Protein AF-A0A428U350-F1 (afdb_monomer_lite)

Radius of gyration: 26.91 Å; chains: 1; bounding box: 70×56×62 Å

Sequence (159 aa):
MTATLAPSSTQGLIRVVIYGLFEDRDLIGKHLSKANLYLQHPTLEEYEQSVKYFNPHLLLRPGAMMPRIEDLSLQDDEPISPGPTVLDEVRQGKIWRIFDSASGGEVVPKVTASPRLKTTLEAHQLAALEMMIERECGVIKGAKFPTLWELPASAMNPR

Foldseek 3Di:
DDDDDDPPPPPDDDDDDDDDDPVCQVVVQVVCVVVVHADDQDDPVVDDPVDFDDGSRDDDDVPDDDDGSVVVCPDPPPPPDPDPPPDDPVNVVVVVVVVVVPQPPPDLDPQDDDPPDPDDDDPVSSVVSSVVSCVVNVPQPPDPDHDPDDDPPVVVDDD

Organism: NCBI:txid2604345

pLDDT: mean 72.78, std 16.38, range [34.41, 96.25]

Structure (mmCIF, N/CA/C/O backbone):
data_AF-A0A428U350-F1
#
_entry.id   AF-A0A428U350-F1
#
loop_
_atom_site.group_PDB
_atom_site.id
_atom_site.type_symbol
_atom_site.label_atom_id
_atom_site.label_alt_id
_atom_site.label_comp_id
_atom_site.label_asym_id
_atom_site.label_entity_id
_atom_site.label_seq_id
_atom_site.pdbx_PDB_ins_code
_atom_site.Cartn_x
_atom_site.Cartn_y
_atom_site.Cartn_z
_atom_site.occupancy
_atom_site.B_iso_or_equiv
_atom_site.auth_seq_id
_atom_site.auth_comp_id
_atom_site.auth_asym_id
_atom_site.auth_atom_id
_atom_site.pdbx_PDB_model_num
ATOM 1 N N . MET A 1 1 ? -46.650 35.542 9.511 1.00 39.28 1 MET A N 1
ATOM 2 C CA . MET A 1 1 ? -45.265 35.218 9.112 1.00 39.28 1 MET A CA 1
ATOM 3 C C . MET A 1 1 ? -45.090 33.725 9.299 1.00 39.28 1 MET A C 1
ATOM 5 O O . MET A 1 1 ? -45.095 33.265 10.430 1.00 39.28 1 MET A O 1
ATOM 9 N N . THR A 1 2 ? -45.081 32.971 8.207 1.00 34.41 2 THR A N 1
ATOM 10 C CA . THR A 1 2 ? -45.062 31.503 8.218 1.00 34.41 2 THR A CA 1
ATOM 11 C C . THR A 1 2 ? -43.661 31.065 7.816 1.00 34.41 2 THR A C 1
ATOM 13 O O . THR A 1 2 ? -43.243 31.328 6.692 1.00 34.41 2 THR A O 1
ATOM 16 N N . ALA A 1 3 ? -42.916 30.465 8.742 1.00 35.12 3 ALA A N 1
ATOM 17 C CA . ALA A 1 3 ? -41.604 29.899 8.458 1.00 35.12 3 ALA A CA 1
ATOM 18 C C . ALA A 1 3 ? -41.780 28.420 8.094 1.00 35.12 3 ALA A C 1
ATOM 20 O O . ALA A 1 3 ? -42.039 27.583 8.956 1.00 35.12 3 ALA A O 1
ATOM 21 N N . THR A 1 4 ? -41.674 28.111 6.804 1.00 42.56 4 THR A N 1
ATOM 22 C CA . THR A 1 4 ? -41.543 26.739 6.309 1.00 42.56 4 THR A CA 1
ATOM 23 C C . THR A 1 4 ? -40.071 26.353 6.401 1.00 42.56 4 THR A C 1
ATOM 25 O O . THR A 1 4 ? -39.250 26.842 5.629 1.00 42.56 4 THR A O 1
ATOM 28 N N . LEU A 1 5 ? -39.728 25.492 7.358 1.00 45.84 5 LEU A N 1
ATOM 29 C CA . LEU A 1 5 ? -38.428 24.826 7.390 1.00 45.84 5 LEU A CA 1
ATOM 30 C C . LEU A 1 5 ? -38.451 23.701 6.351 1.00 45.84 5 LEU A C 1
ATOM 32 O O . LEU A 1 5 ? -39.181 22.722 6.498 1.00 45.84 5 LEU A O 1
ATOM 36 N N . ALA A 1 6 ? -37.677 23.866 5.280 1.00 46.84 6 ALA A N 1
ATOM 37 C CA . ALA A 1 6 ? -37.371 22.781 4.361 1.00 46.84 6 ALA A CA 1
ATOM 38 C C . ALA A 1 6 ? -36.463 21.759 5.074 1.00 46.84 6 ALA A C 1
ATOM 40 O O . ALA A 1 6 ? -35.505 22.171 5.733 1.00 46.84 6 ALA A O 1
ATOM 41 N N . PRO A 1 7 ? -36.701 20.443 4.945 1.00 48.25 7 PRO A N 1
ATOM 42 C CA . PRO A 1 7 ? -35.739 19.450 5.394 1.00 48.25 7 PRO A CA 1
ATOM 43 C C . PRO A 1 7 ? -34.558 19.450 4.417 1.00 48.25 7 PRO A C 1
ATOM 45 O O . PRO A 1 7 ? -34.597 18.809 3.367 1.00 48.25 7 PRO A O 1
ATOM 48 N N . SER A 1 8 ? -33.494 20.188 4.735 1.00 52.59 8 SER A N 1
ATOM 49 C CA . SER A 1 8 ? -32.197 19.966 4.102 1.00 52.59 8 SER A CA 1
ATOM 50 C C . SER A 1 8 ? -31.698 18.607 4.577 1.00 52.59 8 SER A C 1
ATOM 52 O O . SER A 1 8 ? -31.234 18.471 5.707 1.00 52.59 8 SER A O 1
ATOM 54 N N . SER A 1 9 ? -31.863 17.588 3.739 1.00 55.88 9 SER A N 1
ATOM 55 C CA . SER A 1 9 ? -31.303 16.260 3.960 1.00 55.88 9 SER A CA 1
ATOM 56 C C . SER A 1 9 ? -29.778 16.374 3.980 1.00 55.88 9 SER A C 1
ATOM 58 O O . SER A 1 9 ? -29.125 16.293 2.943 1.00 55.88 9 SER A O 1
ATOM 60 N N . THR A 1 10 ? -29.198 16.616 5.152 1.00 58.81 10 THR A N 1
ATOM 61 C CA . THR A 1 10 ? -27.754 16.542 5.359 1.00 58.81 10 THR A CA 1
ATOM 62 C C . THR A 1 10 ? -27.366 15.077 5.236 1.00 58.81 10 THR A C 1
ATOM 64 O O . THR A 1 10 ? -27.610 14.288 6.148 1.00 58.81 10 THR A O 1
ATOM 67 N N . GLN A 1 11 ? -26.814 14.691 4.087 1.00 61.00 11 GLN A N 1
ATOM 68 C CA . GLN A 1 11 ? -26.075 13.439 3.967 1.00 61.00 11 GLN A CA 1
ATOM 69 C C . GLN A 1 11 ? -24.943 13.475 4.998 1.00 61.00 11 GLN A C 1
ATOM 71 O O . GLN A 1 11 ? -23.970 14.206 4.836 1.00 61.00 11 GLN A O 1
ATOM 76 N N . GLY A 1 12 ? -25.117 12.749 6.101 1.00 75.31 12 GLY A N 1
ATOM 77 C CA . GLY A 1 12 ? -24.094 12.622 7.129 1.00 75.31 12 GLY A CA 1
ATOM 78 C C . GLY A 1 12 ? -22.946 11.766 6.610 1.00 75.31 12 GLY A C 1
ATOM 79 O O . GLY A 1 12 ? -23.169 10.659 6.118 1.00 75.31 12 GLY A O 1
ATOM 80 N N . LEU A 1 13 ? -21.723 12.274 6.722 1.00 81.94 13 LEU A N 1
ATOM 81 C CA . LEU A 1 13 ? -20.523 11.471 6.537 1.00 81.94 13 LEU A CA 1
ATOM 82 C C . LEU A 1 13 ? -20.335 10.600 7.784 1.00 81.94 13 LEU A C 1
ATOM 84 O O . LEU A 1 13 ? -20.292 11.118 8.898 1.00 81.94 13 LEU A O 1
ATOM 88 N N . ILE A 1 14 ? -20.224 9.285 7.599 1.00 84.81 14 ILE A N 1
ATOM 89 C CA . ILE A 1 14 ? -19.905 8.347 8.679 1.00 84.81 14 ILE A CA 1
ATOM 90 C C . ILE A 1 14 ? -18.486 7.842 8.447 1.00 84.81 14 ILE A C 1
ATOM 92 O O . ILE A 1 14 ? -18.199 7.243 7.410 1.00 84.81 14 ILE A O 1
ATOM 96 N N . ARG A 1 15 ? -17.612 8.067 9.428 1.00 86.06 15 ARG A N 1
ATOM 97 C CA . ARG A 1 15 ? -16.259 7.513 9.463 1.00 86.06 15 ARG A CA 1
ATOM 98 C C . ARG A 1 15 ? -16.228 6.365 10.465 1.00 86.06 15 ARG A C 1
ATOM 100 O O . ARG A 1 15 ? -16.690 6.514 11.593 1.00 86.06 15 ARG A O 1
ATOM 107 N N . VAL A 1 16 ? -15.755 5.199 10.026 1.00 89.00 16 VAL A N 1
ATOM 108 C CA . VAL A 1 16 ? -15.739 3.967 10.828 1.00 89.00 16 VAL A CA 1
ATOM 109 C C . VAL A 1 16 ? -14.301 3.497 10.983 1.00 89.00 16 VAL A C 1
ATOM 111 O O . VAL A 1 16 ? -13.631 3.219 9.989 1.00 89.00 16 VAL A O 1
ATOM 114 N N . VAL A 1 17 ? -13.850 3.371 12.230 1.00 90.44 17 VAL A N 1
ATOM 115 C CA . VAL A 1 17 ? -12.550 2.790 12.583 1.00 90.44 17 VAL A CA 1
ATOM 116 C C . VAL A 1 17 ? -12.786 1.409 13.180 1.00 90.44 17 VAL A C 1
ATOM 118 O O . VAL A 1 17 ? -13.620 1.242 14.068 1.00 90.44 17 VAL A O 1
ATOM 121 N N . ILE A 1 18 ? -12.085 0.404 12.657 1.00 90.31 18 ILE A N 1
ATOM 122 C CA . ILE A 1 18 ? -12.275 -0.999 13.037 1.00 90.31 18 ILE A CA 1
ATOM 123 C C . ILE A 1 18 ? -11.113 -1.442 13.919 1.00 90.31 18 ILE A C 1
ATOM 125 O O . ILE A 1 18 ? -9.955 -1.375 13.510 1.00 90.31 18 ILE A O 1
ATOM 129 N N . TYR A 1 19 ? -11.452 -1.958 15.097 1.00 90.88 19 TYR A N 1
ATOM 130 C CA . TYR A 1 19 ? -10.528 -2.592 16.030 1.00 90.88 19 TYR A CA 1
ATOM 131 C C . TYR A 1 19 ? -10.843 -4.085 16.128 1.00 90.88 19 TYR A C 1
ATOM 133 O O . TYR A 1 19 ? -12.000 -4.495 16.035 1.00 90.88 19 TYR A O 1
ATOM 141 N N . GLY A 1 20 ? -9.814 -4.907 16.309 1.00 90.50 20 GLY A N 1
ATOM 142 C CA . GLY A 1 20 ? -9.967 -6.354 16.394 1.00 90.50 20 GLY A CA 1
ATOM 143 C C . GLY A 1 20 ? -8.689 -7.047 16.839 1.00 90.50 20 GLY A C 1
ATOM 144 O O . GLY A 1 20 ? -7.641 -6.418 17.003 1.00 90.50 20 GLY A O 1
ATOM 145 N N . LEU A 1 21 ? -8.783 -8.361 17.032 1.00 92.88 21 LEU A N 1
ATOM 146 C CA . LEU A 1 21 ? -7.622 -9.188 17.332 1.00 92.88 21 LEU A CA 1
ATOM 147 C C . LEU A 1 21 ? -6.715 -9.271 16.105 1.00 92.88 21 LEU A C 1
ATOM 149 O O . LEU A 1 21 ? -7.170 -9.356 14.964 1.00 92.88 21 LEU A O 1
ATOM 153 N N . PHE A 1 22 ? -5.406 -9.288 16.343 1.00 91.44 22 PHE A N 1
ATOM 154 C CA . PHE A 1 22 ? -4.425 -9.369 15.262 1.00 91.44 22 PHE A CA 1
ATOM 155 C C . PHE A 1 22 ? -4.562 -10.658 14.439 1.00 91.44 22 PHE A C 1
ATOM 157 O O . PHE A 1 22 ? -4.273 -10.660 13.247 1.00 91.44 22 PHE A O 1
ATOM 164 N N . GLU A 1 23 ? -5.030 -11.743 15.052 1.00 94.69 23 GLU A N 1
ATOM 165 C CA . GLU A 1 23 ? -5.259 -13.033 14.392 1.00 94.69 23 GLU A CA 1
ATOM 166 C C . GLU A 1 23 ? -6.340 -12.948 13.300 1.00 94.69 23 GLU A C 1
ATOM 168 O O . GLU A 1 23 ? -6.228 -13.599 12.262 1.00 94.69 23 GLU A O 1
ATOM 173 N N . ASP A 1 24 ? -7.323 -12.060 13.469 1.00 94.56 24 ASP A N 1
ATOM 174 C CA . ASP A 1 24 ? -8.450 -11.896 12.546 1.00 94.56 24 ASP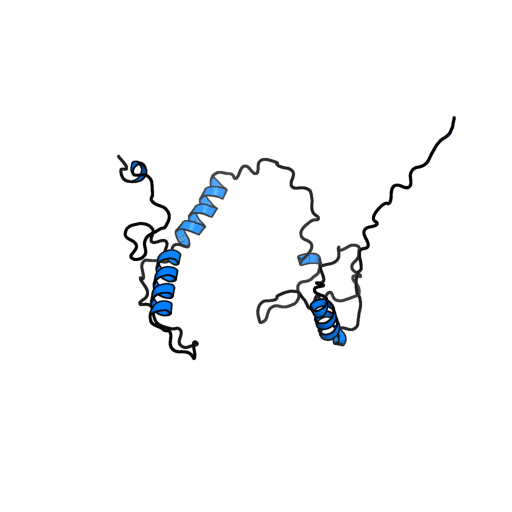 A CA 1
ATOM 175 C C . ASP A 1 24 ? -8.150 -10.950 11.377 1.00 94.56 24 ASP A C 1
ATOM 177 O O . ASP A 1 24 ? -8.971 -10.796 10.469 1.00 94.56 24 ASP A O 1
ATOM 181 N N . ARG A 1 25 ? -6.967 -10.322 11.346 1.00 92.00 25 ARG A N 1
ATOM 182 C CA . ARG A 1 25 ? -6.597 -9.309 10.339 1.00 92.00 25 ARG A CA 1
ATOM 183 C C . ARG A 1 25 ? -6.806 -9.787 8.898 1.00 92.00 25 ARG A C 1
ATOM 185 O O . ARG A 1 25 ? -7.312 -9.042 8.060 1.00 92.00 25 ARG A O 1
ATOM 192 N N . ASP A 1 26 ? -6.454 -11.042 8.618 1.00 92.62 26 ASP A N 1
ATOM 193 C CA . ASP A 1 26 ? -6.525 -11.622 7.277 1.00 92.62 26 ASP A CA 1
ATOM 194 C C . ASP A 1 26 ? -7.966 -12.000 6.915 1.00 92.62 26 ASP A C 1
ATOM 196 O O . ASP A 1 26 ? -8.362 -11.919 5.750 1.00 92.62 26 ASP A O 1
ATOM 200 N N . LEU A 1 27 ? -8.764 -12.395 7.912 1.00 95.12 27 LEU A N 1
ATOM 201 C CA . LEU A 1 27 ? -10.186 -12.680 7.748 1.00 95.12 27 LEU A CA 1
ATOM 202 C C . LEU A 1 27 ? -10.955 -11.392 7.436 1.00 95.12 27 LEU A C 1
ATOM 204 O O . LEU A 1 27 ? -11.701 -11.358 6.456 1.00 95.12 27 LEU A O 1
ATOM 208 N N . ILE A 1 28 ? -10.722 -10.335 8.220 1.00 93.62 28 ILE A N 1
ATOM 209 C CA . ILE A 1 28 ? -11.325 -9.008 8.035 1.00 93.62 28 ILE A CA 1
ATOM 210 C C . ILE A 1 28 ? -10.949 -8.455 6.659 1.00 93.62 28 ILE A C 1
ATOM 212 O O . ILE A 1 28 ? -11.834 -8.072 5.892 1.00 93.62 28 ILE A O 1
ATOM 216 N N . GLY A 1 29 ? -9.661 -8.491 6.301 1.00 93.31 29 GLY A N 1
ATOM 217 C CA . GLY A 1 29 ? -9.201 -8.008 5.001 1.00 93.31 29 GLY A CA 1
ATOM 218 C C . GLY A 1 29 ? -9.849 -8.756 3.830 1.00 93.31 29 GLY A C 1
ATOM 219 O O . GLY A 1 29 ? -10.406 -8.157 2.911 1.00 93.31 29 GLY A O 1
ATOM 220 N N . LYS A 1 30 ? -9.893 -10.093 3.888 1.00 94.94 30 LYS A N 1
ATOM 221 C CA . LYS A 1 30 ? -10.573 -10.897 2.857 1.00 94.94 30 LYS A CA 1
ATOM 222 C C . LYS A 1 30 ? -12.068 -10.599 2.777 1.00 94.94 30 LYS A C 1
ATOM 224 O O . LYS A 1 30 ? -12.618 -10.606 1.678 1.00 94.94 30 LYS A O 1
ATOM 229 N N . HIS A 1 31 ? -12.735 -10.380 3.907 1.00 95.75 31 HIS A N 1
ATOM 230 C CA . HIS A 1 31 ? -14.168 -10.104 3.930 1.00 95.75 31 HIS A CA 1
ATOM 231 C C . HIS A 1 31 ? -14.494 -8.739 3.311 1.00 95.75 31 HIS A C 1
ATOM 233 O O . HIS A 1 31 ? -15.368 -8.658 2.452 1.00 95.75 31 HIS A O 1
ATOM 239 N N . LEU A 1 32 ? -13.743 -7.694 3.672 1.00 94.62 32 LEU A N 1
ATOM 240 C CA . LEU A 1 32 ? -13.907 -6.351 3.109 1.00 94.62 32 LEU A CA 1
ATOM 241 C C . LEU A 1 32 ? -13.562 -6.313 1.616 1.00 94.62 32 LEU A C 1
ATOM 243 O O . LEU A 1 32 ? -14.326 -5.771 0.820 1.00 94.62 32 LEU A O 1
ATOM 247 N N . SER A 1 33 ? -12.476 -6.976 1.216 1.00 94.06 33 SER A N 1
ATOM 248 C CA . SER A 1 33 ? -12.057 -7.064 -0.186 1.00 94.06 33 SER A CA 1
ATOM 249 C C . SER A 1 33 ? -13.103 -7.755 -1.074 1.00 94.06 33 SER A C 1
ATOM 251 O O . SER A 1 33 ? -13.369 -7.294 -2.180 1.00 94.06 33 SER A O 1
ATOM 253 N N . LYS A 1 34 ? -13.799 -8.792 -0.574 1.00 96.25 34 LYS A N 1
ATOM 254 C CA . LYS A 1 34 ? -14.934 -9.416 -1.291 1.00 96.25 34 LYS A CA 1
ATOM 255 C C . LYS A 1 34 ? -16.082 -8.442 -1.569 1.00 96.25 34 LYS A C 1
ATOM 257 O O . LYS A 1 34 ? -16.810 -8.637 -2.537 1.00 96.25 34 LYS A O 1
ATOM 262 N N . ALA A 1 35 ? -16.247 -7.424 -0.728 1.00 95.31 35 ALA A N 1
ATOM 263 C CA . ALA A 1 35 ? -17.244 -6.373 -0.890 1.00 95.31 35 ALA A CA 1
ATOM 264 C C . ALA A 1 35 ? -16.699 -5.131 -1.628 1.00 95.31 35 ALA A C 1
ATOM 266 O O . ALA A 1 35 ? -17.382 -4.112 -1.673 1.00 95.31 35 ALA A O 1
ATOM 267 N N . ASN A 1 36 ? -15.485 -5.196 -2.194 1.00 93.38 36 ASN A N 1
ATOM 268 C CA . ASN A 1 36 ? -14.761 -4.061 -2.780 1.00 93.38 36 ASN A CA 1
ATOM 269 C C . ASN A 1 36 ? -14.550 -2.885 -1.804 1.00 93.38 36 ASN A C 1
ATOM 271 O O . ASN A 1 36 ? -14.472 -1.730 -2.220 1.00 93.38 36 ASN A O 1
ATOM 275 N N . LEU A 1 37 ? -14.456 -3.169 -0.502 1.00 93.06 37 LEU A N 1
ATOM 276 C CA . LEU A 1 37 ? -14.157 -2.182 0.531 1.00 93.06 37 LEU A CA 1
ATOM 277 C C . LEU A 1 37 ? -12.690 -2.282 0.935 1.00 93.06 37 LEU A C 1
ATOM 279 O O . LEU A 1 37 ? -12.185 -3.371 1.218 1.00 93.06 37 LEU A O 1
ATOM 283 N N . TYR A 1 38 ? -12.016 -1.134 1.013 1.00 92.56 38 TYR A N 1
ATOM 284 C CA . TYR A 1 38 ? -10.612 -1.069 1.398 1.00 92.56 38 TYR A CA 1
ATOM 285 C C . TYR A 1 38 ? -10.388 -0.088 2.542 1.00 92.56 38 TYR A C 1
ATOM 287 O O . TYR A 1 38 ? -10.857 1.046 2.498 1.00 92.56 38 TYR A O 1
ATOM 295 N N . LEU A 1 39 ? -9.669 -0.546 3.569 1.00 91.56 39 LEU A N 1
ATOM 296 C CA . LEU A 1 39 ? -9.367 0.262 4.742 1.00 91.56 39 LEU A CA 1
ATOM 297 C C . LEU A 1 39 ? -8.362 1.360 4.394 1.00 91.56 39 LEU A C 1
ATOM 299 O O . LEU A 1 39 ? -7.290 1.082 3.852 1.00 91.56 39 LEU A O 1
ATOM 303 N N . GLN A 1 40 ? -8.713 2.588 4.757 1.00 89.50 40 GLN A N 1
ATOM 304 C CA . GLN A 1 40 ? -7.805 3.731 4.780 1.00 89.50 40 GLN A CA 1
ATOM 305 C C . GLN A 1 40 ? -7.113 3.827 6.146 1.00 89.50 40 GLN A C 1
ATOM 307 O O . GLN A 1 40 ? -7.464 3.104 7.082 1.00 89.50 40 GLN A O 1
ATOM 312 N N . HIS A 1 41 ? -6.117 4.703 6.262 1.00 87.00 41 HIS A N 1
ATOM 313 C CA . HIS A 1 41 ? -5.499 4.997 7.552 1.00 87.00 41 HIS A CA 1
ATOM 314 C C . HIS A 1 41 ? -6.394 5.970 8.354 1.00 87.00 41 HIS A C 1
ATOM 316 O O . HIS A 1 41 ? -6.929 6.922 7.779 1.00 87.00 41 HIS A O 1
ATOM 322 N N . PRO A 1 42 ? -6.617 5.729 9.659 1.00 87.50 42 PRO A N 1
ATOM 323 C CA . PRO A 1 42 ? -7.311 6.686 10.515 1.00 87.50 42 PRO A CA 1
ATOM 324 C C . PRO A 1 42 ? -6.438 7.924 10.769 1.00 87.50 42 PRO A C 1
ATOM 326 O O . PRO A 1 42 ? -5.227 7.898 10.545 1.00 87.50 42 PRO A O 1
ATOM 329 N N . THR A 1 43 ? -7.049 9.018 11.231 1.00 83.94 43 THR A N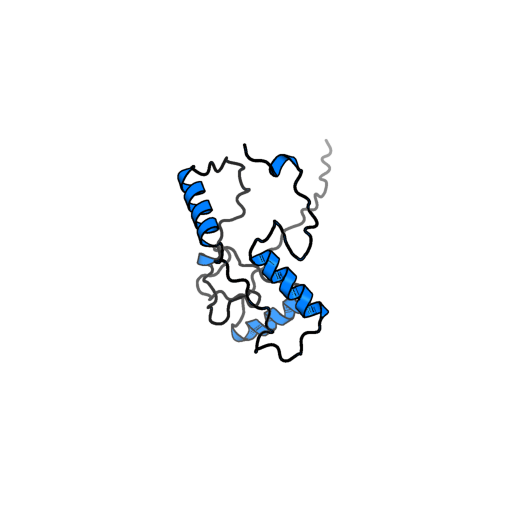 1
ATOM 330 C CA . THR A 1 43 ? -6.292 10.187 11.709 1.00 83.94 43 THR A CA 1
ATOM 331 C C . THR A 1 43 ? -5.676 9.882 13.072 1.00 83.94 43 THR A C 1
ATOM 333 O O . THR A 1 43 ? -6.140 8.995 13.792 1.00 83.94 43 THR A O 1
ATOM 336 N N . LEU A 1 44 ? -4.646 10.640 13.458 1.00 82.38 44 LEU A N 1
ATOM 337 C CA . LEU A 1 44 ? -4.002 10.492 14.769 1.00 82.38 44 LEU A CA 1
ATOM 338 C C . LEU A 1 44 ? -4.973 10.698 15.944 1.00 82.38 44 LEU A C 1
ATOM 340 O O . LEU A 1 44 ? -4.772 10.105 16.997 1.00 82.38 44 LEU A O 1
ATOM 344 N N . GLU A 1 45 ? -6.027 11.497 15.758 1.00 83.00 45 GLU A N 1
ATOM 345 C CA . GLU A 1 45 ? -7.065 11.734 16.772 1.00 83.00 45 GLU A CA 1
ATOM 346 C C . GLU A 1 45 ? -8.017 10.543 16.960 1.00 83.00 45 GLU A C 1
ATOM 348 O O . GLU A 1 45 ? -8.532 10.321 18.051 1.00 83.00 45 GLU A O 1
ATOM 353 N N . GLU A 1 46 ? -8.253 9.766 15.902 1.00 82.75 46 GLU A N 1
ATOM 354 C CA . GLU A 1 46 ? -9.145 8.600 15.935 1.00 82.75 46 GLU A CA 1
ATOM 355 C C . GLU A 1 46 ? -8.427 7.309 16.327 1.00 82.75 46 GLU A C 1
ATOM 357 O O . GLU A 1 46 ? -9.061 6.290 16.621 1.00 82.75 46 GLU A O 1
ATOM 362 N N . TYR A 1 47 ? -7.099 7.341 16.277 1.00 84.69 47 TYR A N 1
ATOM 363 C CA . TYR A 1 47 ? -6.247 6.215 16.577 1.00 84.69 47 TYR A CA 1
ATOM 364 C C . TYR A 1 47 ? -5.949 6.125 18.071 1.00 84.69 47 TYR A C 1
ATOM 366 O O . TYR A 1 47 ? -5.335 7.011 18.666 1.00 84.69 47 TYR A O 1
ATOM 374 N N . GLU A 1 48 ? -6.309 4.995 18.672 1.00 85.06 48 GLU A N 1
ATOM 375 C CA . GLU A 1 48 ? -5.931 4.715 20.049 1.00 85.06 48 GLU A CA 1
ATOM 376 C C . GLU A 1 48 ? -4.451 4.299 20.139 1.00 85.06 48 GLU A C 1
ATOM 378 O O . GLU A 1 48 ? -4.057 3.222 19.687 1.00 85.06 48 GLU A O 1
ATOM 383 N N . GLN A 1 49 ? -3.623 5.139 20.771 1.00 82.31 49 GLN A N 1
ATOM 384 C CA . GLN A 1 49 ? -2.166 4.942 20.892 1.00 82.31 49 GLN A CA 1
ATOM 385 C C . GLN A 1 49 ? -1.757 3.660 21.641 1.00 82.31 49 GLN A C 1
ATOM 387 O O . GLN A 1 49 ? -0.616 3.214 21.524 1.00 82.31 49 GLN A O 1
ATOM 392 N N . SER A 1 50 ? -2.670 3.070 22.416 1.00 84.44 50 SER A N 1
ATOM 393 C CA . SER A 1 50 ? -2.453 1.818 23.149 1.00 84.44 50 SER A CA 1
ATOM 394 C C . SER A 1 50 ? -2.445 0.587 22.230 1.00 84.44 50 SER A C 1
ATOM 396 O O . SER A 1 50 ? -1.871 -0.449 22.575 1.00 84.44 50 SER A O 1
ATOM 398 N N . VAL A 1 51 ? -3.069 0.692 21.053 1.00 87.12 51 VAL A N 1
ATOM 399 C CA . VAL A 1 51 ? -3.237 -0.401 20.096 1.00 87.12 51 VAL A CA 1
ATOM 400 C C . VAL A 1 51 ? -2.158 -0.302 19.025 1.00 87.12 51 VAL A C 1
ATOM 402 O O . VAL A 1 51 ? -1.640 0.771 18.740 1.00 87.12 51 VAL A O 1
ATOM 405 N N . LYS A 1 52 ? -1.782 -1.430 18.416 1.00 89.19 52 LYS A N 1
ATOM 406 C CA . LYS A 1 52 ? -0.866 -1.452 17.272 1.00 89.19 52 LYS A CA 1
ATOM 407 C C . LYS A 1 52 ? -1.643 -1.305 15.965 1.00 89.19 52 LYS A C 1
ATOM 409 O O . LYS A 1 52 ? -2.454 -2.167 15.637 1.00 89.19 52 LYS A O 1
ATOM 414 N N . TYR A 1 53 ? -1.318 -0.283 15.177 1.00 91.00 53 TYR A N 1
ATOM 415 C CA . TYR A 1 53 ? -1.855 -0.117 13.830 1.00 91.00 53 TYR A CA 1
ATOM 416 C C . TYR A 1 53 ? -1.450 -1.274 12.907 1.00 91.00 53 TYR A C 1
ATOM 418 O O . TYR A 1 53 ? -0.278 -1.661 12.818 1.00 91.00 53 TYR A O 1
ATOM 426 N N . PHE A 1 54 ? -2.432 -1.810 12.186 1.00 91.38 54 PHE A N 1
ATOM 427 C CA . PHE A 1 54 ? -2.209 -2.776 11.123 1.00 91.38 54 PHE A CA 1
ATOM 428 C C . PHE A 1 54 ? -3.306 -2.658 10.067 1.00 91.38 54 PHE A C 1
ATOM 430 O O . PHE A 1 54 ? -4.484 -2.806 10.381 1.00 91.38 54 PHE A O 1
ATOM 437 N N . ASN A 1 55 ? -2.916 -2.456 8.808 1.00 92.62 55 ASN A N 1
ATOM 438 C CA . ASN A 1 55 ? -3.849 -2.443 7.688 1.00 92.62 55 ASN A CA 1
ATOM 439 C C . ASN A 1 55 ? -3.572 -3.636 6.754 1.00 92.62 55 ASN A C 1
ATOM 441 O O . ASN A 1 55 ? -2.535 -3.647 6.086 1.00 92.62 55 ASN A O 1
ATOM 445 N N . PRO A 1 56 ? -4.476 -4.631 6.669 1.00 91.94 56 PRO A N 1
ATOM 446 C CA . PRO A 1 56 ? -4.289 -5.808 5.817 1.00 91.94 56 PRO A CA 1
ATOM 447 C C . PRO A 1 56 ? -4.269 -5.489 4.315 1.00 91.94 56 PRO A C 1
ATOM 449 O O . PRO A 1 56 ? -3.862 -6.335 3.524 1.00 91.94 56 PRO A O 1
ATOM 452 N N . HIS A 1 57 ? -4.718 -4.301 3.903 1.00 91.81 57 HIS A N 1
ATOM 453 C CA . HIS A 1 57 ? -4.771 -3.884 2.500 1.00 91.81 57 HIS A CA 1
ATOM 454 C C . HIS A 1 57 ? -3.582 -3.013 2.084 1.00 91.81 57 HIS A C 1
ATOM 456 O O . HIS A 1 57 ? -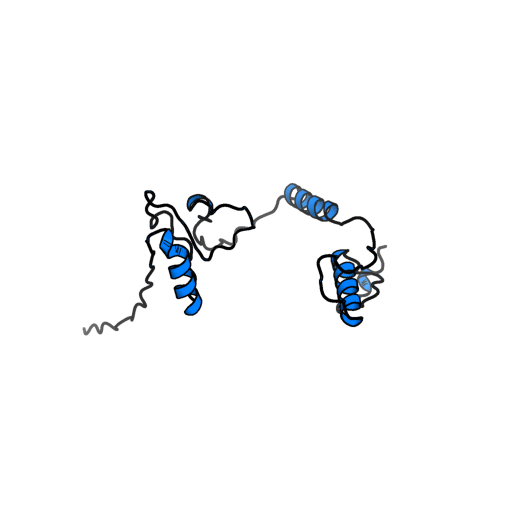3.484 -2.631 0.918 1.00 91.81 57 HIS A O 1
ATOM 462 N N . LEU A 1 58 ? -2.665 -2.705 3.006 1.00 89.94 58 LEU A N 1
ATOM 463 C CA . LEU A 1 58 ? -1.474 -1.933 2.683 1.00 89.94 58 LEU A CA 1
ATOM 464 C C . LEU A 1 58 ? -0.461 -2.801 1.925 1.00 89.94 58 LEU A C 1
ATOM 466 O O . LEU A 1 58 ? -0.003 -3.833 2.417 1.00 89.94 58 LEU A O 1
ATOM 470 N N . LEU A 1 59 ? -0.079 -2.359 0.727 1.00 88.62 59 LEU A N 1
ATOM 471 C CA . LEU A 1 59 ? 0.902 -3.052 -0.102 1.00 88.62 59 LEU A CA 1
ATOM 472 C C . LEU A 1 59 ? 2.320 -2.727 0.371 1.00 88.62 59 LEU A C 1
ATOM 474 O O . LEU A 1 59 ? 2.857 -1.650 0.116 1.00 88.62 59 LEU A O 1
ATOM 478 N N . LEU A 1 60 ? 2.935 -3.690 1.048 1.00 86.94 60 LEU A N 1
ATOM 479 C CA . LEU A 1 60 ? 4.312 -3.606 1.519 1.00 86.94 60 LEU A CA 1
ATOM 480 C C . LEU A 1 60 ? 5.251 -4.362 0.576 1.00 86.94 60 LEU A C 1
ATOM 482 O O . LEU A 1 60 ? 4.899 -5.399 0.011 1.00 86.94 60 LEU A O 1
ATOM 486 N N . ARG A 1 61 ? 6.481 -3.860 0.424 1.00 86.31 61 ARG A N 1
ATOM 487 C CA . ARG A 1 61 ? 7.537 -4.605 -0.275 1.00 86.31 61 ARG A CA 1
ATOM 488 C C . ARG A 1 61 ? 7.870 -5.883 0.511 1.00 86.31 61 ARG A C 1
ATOM 490 O O . ARG A 1 61 ? 7.807 -5.859 1.741 1.00 86.31 61 ARG A O 1
ATOM 497 N N . PRO A 1 62 ? 8.272 -6.985 -0.145 1.00 82.44 62 PRO A N 1
ATOM 498 C CA . PRO A 1 62 ? 8.725 -8.181 0.562 1.00 82.44 62 PRO A CA 1
ATOM 499 C C . PRO A 1 62 ? 9.843 -7.845 1.564 1.00 82.44 62 PRO A C 1
ATOM 501 O O . PRO A 1 62 ? 10.852 -7.256 1.185 1.00 82.44 62 PRO A O 1
ATOM 504 N N . GLY A 1 63 ? 9.644 -8.186 2.841 1.00 84.19 63 GLY A N 1
ATOM 505 C CA . GLY A 1 63 ? 10.575 -7.871 3.935 1.00 84.19 63 GLY A CA 1
ATOM 506 C C . GLY A 1 63 ? 10.376 -6.502 4.600 1.00 84.19 63 GLY A C 1
ATOM 507 O O . GLY A 1 63 ? 11.026 -6.225 5.604 1.00 84.19 63 GLY A O 1
ATOM 508 N N . ALA A 1 64 ? 9.474 -5.659 4.093 1.00 85.44 64 ALA A N 1
ATOM 509 C CA . ALA A 1 64 ? 9.112 -4.412 4.755 1.00 85.44 64 ALA A CA 1
ATOM 510 C C . ALA A 1 64 ? 8.148 -4.663 5.926 1.00 85.44 64 ALA A C 1
ATOM 512 O O . ALA A 1 64 ? 7.301 -5.558 5.888 1.00 85.44 64 ALA A O 1
ATOM 513 N N . MET A 1 65 ? 8.280 -3.850 6.972 1.00 87.75 65 MET A N 1
ATOM 514 C CA . MET A 1 65 ? 7.388 -3.866 8.130 1.00 87.75 65 MET A CA 1
ATOM 515 C C . MET A 1 65 ? 6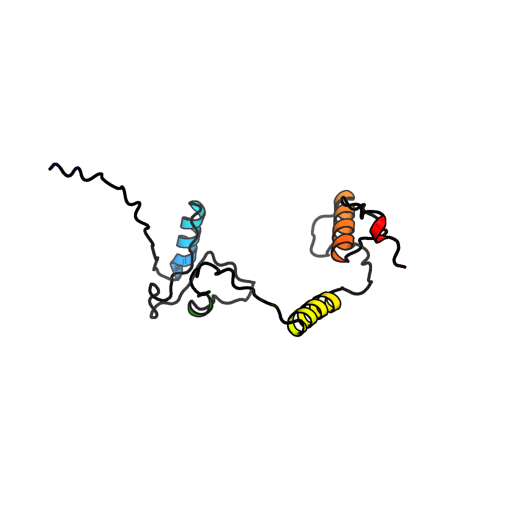.228 -2.886 7.937 1.00 87.75 65 MET A C 1
ATOM 517 O O . MET A 1 65 ? 6.336 -1.931 7.171 1.00 87.75 65 MET A O 1
ATOM 521 N N . MET A 1 66 ? 5.123 -3.122 8.651 1.00 88.81 66 MET A N 1
ATOM 522 C CA . MET A 1 66 ? 3.998 -2.185 8.698 1.00 88.81 66 MET A CA 1
ATOM 523 C C . MET A 1 66 ? 4.479 -0.847 9.294 1.00 88.81 66 MET A C 1
ATOM 525 O O . MET A 1 66 ? 5.026 -0.875 10.403 1.00 88.81 66 MET A O 1
ATOM 529 N N . PRO A 1 67 ? 4.316 0.286 8.587 1.00 87.94 67 PRO A N 1
ATOM 530 C CA . PRO A 1 67 ? 4.704 1.598 9.095 1.00 87.94 67 PRO A CA 1
ATOM 531 C C . PRO A 1 67 ? 3.855 1.995 10.306 1.00 87.94 67 PRO A C 1
ATOM 533 O O . PRO A 1 67 ? 2.752 1.473 10.510 1.00 87.94 67 PRO A O 1
ATOM 536 N N . ARG A 1 68 ? 4.378 2.913 11.123 1.00 86.25 68 ARG A N 1
ATOM 537 C CA . ARG A 1 68 ? 3.613 3.496 12.228 1.00 86.25 68 ARG A CA 1
ATOM 538 C C . ARG A 1 68 ? 2.613 4.493 11.665 1.00 86.25 68 ARG A C 1
ATOM 540 O O . ARG A 1 68 ? 2.824 5.050 10.593 1.00 86.25 68 ARG A O 1
ATOM 547 N N . ILE A 1 69 ? 1.531 4.736 12.395 1.00 84.50 69 ILE A N 1
ATOM 548 C CA . ILE A 1 69 ? 0.517 5.686 11.936 1.00 84.50 69 ILE A CA 1
ATOM 549 C C . ILE A 1 69 ? 1.054 7.123 11.845 1.00 84.50 69 ILE A C 1
ATOM 551 O O . ILE A 1 69 ? 0.672 7.865 10.950 1.00 84.50 69 ILE A O 1
ATOM 555 N N . GLU A 1 70 ? 2.015 7.470 12.703 1.00 83.06 70 GLU A N 1
ATOM 556 C CA . GLU A 1 70 ? 2.753 8.740 12.679 1.00 83.06 70 GLU A CA 1
ATOM 557 C C . GLU A 1 70 ? 3.470 8.968 11.337 1.00 83.06 70 GLU A C 1
ATOM 559 O O . GLU A 1 70 ? 3.466 10.080 10.820 1.00 83.06 70 GLU A O 1
ATOM 564 N N . ASP A 1 71 ? 4.018 7.902 10.741 1.00 81.75 71 ASP A N 1
ATOM 565 C CA . ASP A 1 71 ? 4.727 7.951 9.455 1.00 81.75 71 ASP A CA 1
ATOM 566 C C . ASP A 1 71 ? 3.764 8.010 8.254 1.00 81.75 71 ASP A C 1
ATOM 568 O O . ASP A 1 71 ? 4.176 8.295 7.129 1.00 81.75 71 ASP A O 1
ATOM 572 N N . LEU A 1 72 ? 2.488 7.676 8.476 1.00 76.19 72 LEU A N 1
ATOM 573 C CA . LEU A 1 72 ? 1.441 7.624 7.454 1.00 76.19 72 LEU A CA 1
ATOM 574 C C . LEU A 1 72 ? 0.597 8.891 7.393 1.00 76.19 72 LEU A C 1
ATOM 576 O O . LEU A 1 72 ? -0.108 9.083 6.405 1.00 76.19 72 LEU A O 1
ATOM 580 N N . SER A 1 73 ? 0.667 9.735 8.423 1.00 64.19 73 SER A N 1
ATOM 581 C CA . SER A 1 73 ? 0.009 11.034 8.448 1.00 64.19 73 SER A CA 1
ATOM 582 C C . SER A 1 73 ? 0.736 11.977 7.489 1.00 64.19 73 SER A C 1
ATOM 584 O O . SER A 1 73 ? 1.481 12.868 7.894 1.00 64.19 73 SER A O 1
ATOM 586 N N . LEU A 1 74 ? 0.519 11.785 6.188 1.00 57.38 74 LEU A N 1
ATOM 587 C CA . LEU A 1 74 ? 0.603 12.901 5.263 1.00 57.38 74 LEU A CA 1
ATOM 588 C C . LEU A 1 74 ? -0.404 13.912 5.798 1.00 57.38 74 LEU A C 1
ATOM 590 O O . LEU A 1 74 ? -1.539 13.543 6.092 1.00 57.38 74 LEU A O 1
ATOM 594 N N . GLN A 1 75 ? 0.078 15.124 6.054 1.00 47.69 75 GLN A N 1
ATOM 595 C CA . GLN A 1 75 ? -0.731 16.261 6.472 1.00 47.69 75 GLN A CA 1
ATOM 596 C C . GLN A 1 75 ? -2.079 16.198 5.755 1.00 47.69 75 GLN A C 1
ATOM 598 O O . GLN A 1 75 ? -2.097 15.897 4.558 1.00 47.69 75 GLN A O 1
ATOM 603 N N . ASP A 1 76 ? -3.155 16.394 6.525 1.00 46.00 76 ASP A N 1
ATOM 604 C CA . ASP A 1 76 ? -4.526 16.584 6.045 1.00 46.00 76 ASP A CA 1
ATOM 605 C C . ASP A 1 76 ? -4.540 17.230 4.659 1.00 46.00 76 ASP A C 1
ATOM 607 O O . ASP A 1 76 ? -3.660 18.040 4.366 1.00 46.00 76 ASP A O 1
ATOM 611 N N . ASP A 1 77 ? -5.554 16.905 3.853 1.00 48.97 77 ASP A N 1
ATOM 612 C CA . ASP A 1 77 ? -5.963 17.633 2.647 1.00 48.97 77 ASP A CA 1
ATOM 613 C C . ASP A 1 77 ? -6.105 19.147 2.941 1.00 48.97 77 ASP A C 1
ATOM 615 O O . ASP A 1 77 ? -7.199 19.712 2.979 1.00 48.97 77 ASP A O 1
ATOM 619 N N . GLU A 1 78 ? -4.993 19.846 3.157 1.00 44.25 78 GLU A N 1
ATOM 620 C CA . GLU A 1 78 ? -4.915 21.277 3.054 1.00 44.25 78 GLU A CA 1
ATOM 621 C C . GLU A 1 78 ? -5.167 21.504 1.567 1.00 44.25 78 GLU A C 1
ATOM 623 O O . GLU A 1 78 ? -4.411 20.982 0.734 1.00 44.25 78 GLU A O 1
ATOM 628 N N . PRO A 1 79 ? -6.267 22.180 1.192 1.00 43.78 79 PRO A N 1
ATOM 629 C CA . PRO A 1 79 ? -6.512 22.479 -0.202 1.00 43.78 79 PRO A CA 1
ATOM 630 C C . PRO A 1 79 ? -5.260 23.189 -0.685 1.00 43.78 79 PRO A C 1
ATOM 632 O O . PRO A 1 79 ? -4.945 24.255 -0.162 1.00 43.78 79 PRO A O 1
ATOM 635 N N . ILE A 1 80 ? -4.526 22.552 -1.604 1.00 45.00 80 ILE A N 1
ATOM 636 C CA . ILE A 1 80 ? -3.290 23.071 -2.182 1.00 45.00 80 ILE A CA 1
ATOM 637 C C . ILE A 1 80 ? -3.581 24.508 -2.589 1.00 45.00 80 ILE A C 1
ATOM 639 O O . ILE A 1 80 ? -4.218 24.772 -3.611 1.00 45.00 80 ILE A O 1
ATOM 643 N N . SER A 1 81 ? -3.168 25.445 -1.740 1.00 45.53 81 SER A N 1
ATOM 644 C CA . SER A 1 81 ? -3.193 26.848 -2.075 1.00 45.53 81 SER A CA 1
ATOM 645 C C . SER A 1 81 ? -2.240 26.960 -3.257 1.00 45.53 81 SER A C 1
ATOM 647 O O . SER A 1 81 ? -1.100 26.493 -3.142 1.00 45.53 81 SER A O 1
ATOM 649 N N . PRO A 1 82 ? -2.662 27.504 -4.411 1.00 44.16 82 PRO A N 1
ATOM 650 C CA . PRO A 1 82 ? -1.780 27.712 -5.547 1.00 44.16 82 PRO A CA 1
ATOM 651 C C . PRO A 1 82 ? -0.839 28.882 -5.227 1.00 44.16 82 PRO A C 1
ATOM 653 O O . PRO A 1 82 ? -0.878 29.939 -5.851 1.00 44.16 82 PRO A O 1
ATOM 656 N N . GLY A 1 83 ? -0.001 28.717 -4.208 1.00 45.50 83 GLY A N 1
ATOM 657 C CA . GLY A 1 83 ? 1.176 29.533 -4.005 1.00 45.50 83 GLY A CA 1
ATOM 658 C C . GLY A 1 83 ? 2.197 29.142 -5.069 1.00 45.50 83 GLY A C 1
ATOM 659 O O . GLY A 1 83 ? 2.375 27.951 -5.336 1.00 45.50 83 GLY A O 1
ATOM 660 N N . PRO A 1 84 ? 2.878 30.104 -5.707 1.00 48.50 84 PRO A N 1
ATOM 661 C CA . PRO A 1 84 ? 3.888 29.781 -6.690 1.00 48.50 84 PRO A CA 1
ATOM 662 C C . PRO A 1 84 ? 5.047 29.120 -5.947 1.00 48.50 84 PRO A C 1
ATOM 664 O O . PRO A 1 84 ? 5.849 29.785 -5.290 1.00 48.50 84 PRO A O 1
ATOM 667 N N . THR A 1 85 ? 5.156 27.797 -6.042 1.00 52.62 85 THR A N 1
ATOM 668 C CA . THR A 1 85 ? 6.399 27.087 -5.757 1.00 52.62 85 THR A CA 1
ATOM 669 C C . THR A 1 85 ? 7.411 27.512 -6.812 1.00 52.62 85 THR A C 1
ATOM 671 O O . THR A 1 85 ? 7.643 26.812 -7.795 1.00 52.62 85 THR A O 1
ATOM 674 N N . VAL A 1 86 ? 7.987 28.700 -6.633 1.00 57.81 86 VAL A N 1
ATOM 675 C CA . VAL A 1 86 ? 9.159 29.146 -7.375 1.00 57.81 86 VAL A CA 1
ATOM 676 C C . VAL A 1 86 ? 10.289 28.229 -6.923 1.00 57.81 86 VAL A C 1
ATOM 678 O O . VAL A 1 86 ? 10.880 28.378 -5.846 1.00 57.81 86 VAL A O 1
ATOM 681 N N . LEU A 1 87 ? 10.511 27.176 -7.708 1.00 58.03 87 LEU A N 1
ATOM 682 C CA . LEU A 1 87 ? 11.725 26.392 -7.615 1.00 58.03 87 LEU A CA 1
ATOM 683 C C . LEU A 1 87 ? 12.881 27.331 -7.947 1.00 58.03 87 LEU A C 1
ATOM 685 O O . LEU A 1 87 ? 12.974 27.856 -9.047 1.00 58.03 87 LEU A O 1
ATOM 689 N N . ASP A 1 88 ? 13.736 27.544 -6.954 1.00 70.38 88 ASP A N 1
ATOM 690 C CA . ASP A 1 88 ? 15.018 28.217 -7.121 1.00 70.38 88 ASP A CA 1
ATOM 691 C C . ASP A 1 88 ? 15.844 27.492 -8.201 1.00 70.38 88 ASP A C 1
ATOM 693 O O . ASP A 1 88 ? 15.864 26.254 -8.238 1.00 70.38 88 ASP A O 1
ATOM 697 N N . GLU A 1 89 ? 16.530 28.243 -9.063 1.00 69.94 89 GLU A N 1
ATOM 698 C CA . GLU A 1 89 ? 17.288 27.726 -10.215 1.00 69.94 89 GLU A CA 1
ATOM 699 C C . GLU A 1 89 ? 18.311 26.662 -9.781 1.00 69.94 89 GLU A C 1
ATOM 701 O O . GLU A 1 89 ? 18.543 25.664 -10.468 1.00 69.94 89 GLU A O 1
ATOM 706 N N . VAL A 1 90 ? 18.852 26.803 -8.567 1.00 68.25 90 VAL A N 1
ATOM 707 C CA . VAL A 1 90 ? 19.779 25.847 -7.949 1.00 68.25 90 VAL A CA 1
ATOM 708 C C . VAL A 1 90 ? 19.108 24.502 -7.643 1.00 68.25 90 VAL A C 1
ATOM 710 O O . VAL A 1 90 ? 19.721 23.442 -7.808 1.00 68.25 90 VAL A O 1
ATOM 713 N N . ARG A 1 91 ? 17.844 24.509 -7.201 1.00 67.50 91 ARG A N 1
ATOM 714 C CA . ARG A 1 91 ? 17.061 23.288 -6.941 1.00 67.50 91 ARG A CA 1
ATOM 715 C C . ARG A 1 91 ? 16.661 22.618 -8.248 1.00 67.50 91 ARG A C 1
ATOM 717 O O . ARG A 1 91 ? 16.773 21.399 -8.358 1.00 67.50 91 ARG A O 1
ATOM 724 N N . GLN A 1 92 ? 16.292 23.410 -9.250 1.00 75.81 92 GLN A N 1
ATOM 725 C CA . GLN A 1 92 ? 15.983 22.908 -10.582 1.00 75.81 92 GLN A CA 1
ATOM 726 C C . GLN A 1 92 ? 17.213 22.240 -11.220 1.00 75.81 92 GLN A C 1
ATOM 728 O O . GLN A 1 92 ? 17.121 21.111 -11.696 1.00 75.81 92 GLN A O 1
ATOM 733 N N . GLY A 1 93 ? 18.393 22.861 -11.128 1.00 74.31 93 GLY A N 1
ATOM 734 C CA . GLY A 1 93 ? 19.647 22.297 -11.636 1.00 74.31 93 GLY A CA 1
ATOM 735 C C . GLY A 1 93 ? 20.080 21.000 -10.941 1.00 74.31 93 GLY A C 1
ATOM 736 O O . GLY A 1 93 ? 20.667 20.126 -11.577 1.00 74.31 93 GLY A O 1
ATOM 737 N N . LYS A 1 94 ? 19.766 20.824 -9.650 1.00 75.69 94 LYS A N 1
ATOM 738 C CA . LYS A 1 94 ? 19.995 19.547 -8.947 1.00 75.69 94 LYS A CA 1
ATOM 739 C C . LYS A 1 94 ? 19.071 18.443 -9.453 1.00 75.69 94 LYS A C 1
ATOM 741 O O . LYS A 1 94 ? 19.537 17.325 -9.639 1.00 75.69 94 LYS A O 1
ATOM 746 N N . ILE A 1 95 ? 17.800 18.757 -9.701 1.00 76.25 95 ILE A N 1
ATOM 747 C CA . ILE A 1 95 ? 16.829 17.800 -10.248 1.00 76.25 95 ILE A CA 1
ATOM 748 C C . ILE A 1 95 ? 17.245 17.377 -11.661 1.00 76.25 95 ILE A C 1
ATOM 750 O O . ILE A 1 95 ? 17.340 16.183 -11.927 1.00 76.25 95 ILE A O 1
ATOM 754 N N . TRP A 1 96 ? 17.595 18.328 -12.532 1.00 73.31 96 TRP A N 1
ATOM 755 C CA . TRP A 1 96 ? 18.076 18.022 -13.885 1.00 73.31 96 TRP A CA 1
ATOM 756 C C . TRP A 1 96 ? 19.337 17.159 -13.885 1.00 73.31 96 TRP A C 1
ATOM 758 O O . TRP A 1 96 ? 19.423 16.207 -14.649 1.00 73.31 96 TRP A O 1
ATOM 768 N N . ARG A 1 97 ? 20.276 17.407 -12.964 1.00 73.69 97 ARG A N 1
ATOM 769 C CA . ARG A 1 97 ? 21.485 16.582 -12.825 1.00 73.69 97 ARG A CA 1
ATOM 770 C C . ARG A 1 97 ? 21.178 15.138 -12.426 1.00 73.69 97 ARG A C 1
ATOM 772 O O . ARG A 1 97 ? 21.887 14.233 -12.856 1.00 73.69 97 ARG A O 1
ATOM 779 N N . ILE A 1 98 ? 20.150 14.917 -11.605 1.00 74.94 98 ILE A N 1
ATOM 780 C CA . ILE A 1 98 ? 19.691 13.568 -11.244 1.00 74.94 98 ILE A CA 1
ATOM 781 C C . ILE A 1 98 ? 19.130 12.861 -12.482 1.00 74.94 98 ILE A C 1
ATOM 783 O O . ILE A 1 98 ? 19.458 11.698 -12.696 1.00 74.94 98 ILE A O 1
ATOM 787 N N . PHE A 1 99 ? 18.356 13.563 -13.315 1.00 66.75 99 PHE A N 1
ATOM 788 C CA . PHE A 1 99 ? 17.849 13.015 -14.577 1.00 66.75 99 PHE A CA 1
ATOM 789 C C . PHE A 1 99 ? 18.969 12.709 -15.582 1.00 66.75 99 PHE A C 1
ATOM 791 O O . PHE A 1 99 ? 18.994 11.604 -16.114 1.00 66.75 99 PHE A O 1
ATOM 798 N N . ASP A 1 100 ? 19.943 13.606 -15.765 1.00 65.81 100 ASP A N 1
ATOM 799 C CA . ASP A 1 100 ? 21.097 13.364 -16.648 1.00 65.81 100 ASP A CA 1
ATOM 800 C C . ASP A 1 100 ? 21.940 12.171 -16.180 1.00 65.81 100 ASP A C 1
ATOM 802 O O . ASP A 1 100 ? 22.400 11.367 -16.990 1.00 65.81 100 ASP A O 1
ATOM 806 N N . SER A 1 101 ? 22.108 12.015 -14.863 1.00 61.88 101 SER A N 1
ATOM 807 C CA . SER A 1 101 ? 22.873 10.906 -14.274 1.00 61.88 101 SER A CA 1
ATOM 808 C C . SER A 1 101 ? 22.123 9.568 -14.311 1.00 61.88 101 SER A C 1
ATOM 810 O O . SER A 1 101 ? 22.732 8.525 -14.082 1.00 61.88 101 SER A O 1
ATOM 812 N N . ALA A 1 102 ? 20.811 9.589 -14.564 1.00 58.22 102 ALA A N 1
ATOM 813 C CA . ALA A 1 102 ? 19.962 8.405 -14.675 1.00 58.22 102 ALA A CA 1
ATOM 814 C C . ALA A 1 102 ? 19.851 7.877 -16.115 1.00 58.22 102 ALA A C 1
ATOM 816 O O . ALA A 1 102 ? 19.274 6.809 -16.324 1.00 58.22 102 ALA A O 1
ATOM 817 N N . SER A 1 103 ? 20.424 8.584 -17.095 1.00 54.69 103 SER A N 1
ATOM 818 C CA . SER A 1 103 ? 20.596 8.087 -18.461 1.00 54.69 103 SER A CA 1
ATOM 819 C C . SER A 1 103 ? 21.544 6.887 -18.423 1.00 54.69 103 SER A C 1
ATOM 821 O O . SER A 1 103 ? 22.761 7.038 -18.305 1.00 54.69 103 SER A O 1
ATOM 823 N N . GLY A 1 104 ? 20.988 5.676 -18.450 1.00 49.50 104 GLY A N 1
ATOM 824 C CA . GLY A 1 104 ? 21.773 4.450 -18.540 1.00 49.50 104 GLY A CA 1
ATOM 825 C C . GLY A 1 104 ? 22.696 4.523 -19.755 1.00 49.50 104 GLY A C 1
ATOM 826 O O . GLY A 1 104 ? 22.245 4.8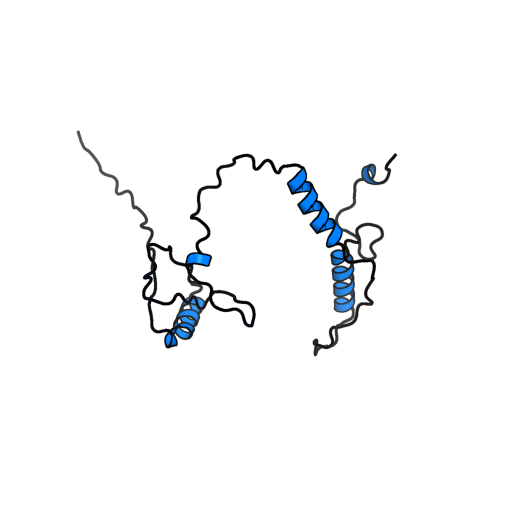44 -20.852 1.00 49.50 104 GLY A O 1
ATOM 827 N N . GLY A 1 105 ? 23.992 4.280 -19.539 1.00 51.12 105 GLY A N 1
ATOM 828 C CA . GLY A 1 105 ? 24.995 4.316 -20.601 1.00 51.12 105 GLY A CA 1
ATOM 829 C C . GLY A 1 105 ? 24.607 3.439 -21.791 1.00 51.12 105 GLY A C 1
ATOM 830 O O . GLY A 1 105 ? 23.920 2.432 -21.616 1.00 51.12 105 GLY A O 1
ATOM 831 N N . GLU A 1 106 ? 25.066 3.838 -22.983 1.00 54.16 106 GLU A N 1
ATOM 832 C CA . GLU A 1 106 ? 24.886 3.145 -24.265 1.00 54.16 106 GLU A CA 1
ATOM 833 C C . GLU A 1 106 ? 25.354 1.686 -24.193 1.00 54.16 106 GLU A C 1
ATOM 835 O O . GLU A 1 106 ? 26.456 1.312 -24.588 1.00 54.16 106 GLU A O 1
ATOM 840 N N . VAL A 1 107 ? 24.494 0.821 -23.687 1.00 51.38 107 VAL A N 1
ATOM 841 C CA . VAL A 1 107 ? 24.618 -0.615 -23.829 1.00 51.38 107 VAL A CA 1
ATOM 842 C C . VAL A 1 107 ? 23.293 -1.031 -24.406 1.00 51.38 107 VAL A C 1
ATOM 844 O O . VAL A 1 107 ? 22.336 -1.200 -23.665 1.00 51.38 107 VAL A O 1
ATOM 847 N N . VAL A 1 108 ? 23.232 -1.148 -25.733 1.00 54.09 108 VAL A N 1
ATOM 848 C CA . VAL A 1 108 ? 22.114 -1.797 -26.422 1.00 54.09 108 VAL A CA 1
ATOM 849 C C . VAL A 1 108 ? 22.141 -3.258 -25.973 1.00 54.09 108 VAL A C 1
ATOM 851 O O . VAL A 1 108 ? 22.982 -4.029 -26.450 1.00 54.09 108 VAL A O 1
ATOM 854 N N . PRO A 1 109 ? 21.307 -3.671 -25.004 1.00 54.72 109 PRO A N 1
ATOM 855 C CA . PRO A 1 109 ? 21.379 -5.015 -24.481 1.00 54.72 109 PRO A CA 1
ATOM 856 C C . PRO A 1 109 ? 20.784 -5.918 -25.552 1.00 54.72 109 PRO A C 1
ATOM 858 O O . PRO A 1 109 ? 19.668 -5.699 -26.025 1.00 54.72 109 PRO A O 1
ATOM 861 N N . LYS A 1 110 ? 21.513 -6.962 -25.942 1.00 57.56 110 LYS A N 1
ATOM 862 C CA . LYS A 1 110 ? 20.942 -8.017 -26.777 1.00 57.56 110 LYS A CA 1
ATOM 863 C C . LYS A 1 110 ? 19.736 -8.600 -26.036 1.00 57.56 110 LYS A C 1
ATOM 865 O O . LYS A 1 110 ? 19.898 -9.198 -24.972 1.00 57.56 110 LY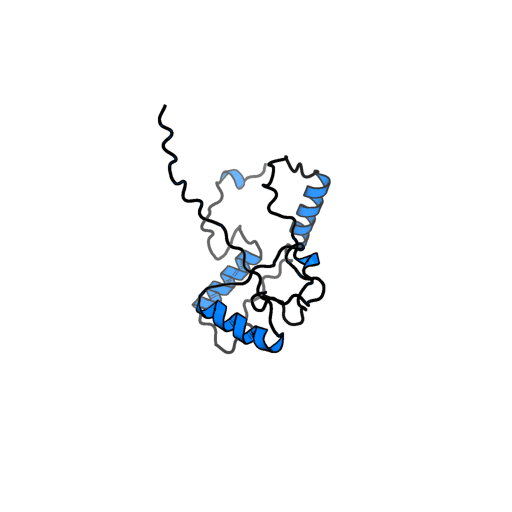S A O 1
ATOM 870 N N . VAL A 1 111 ? 18.543 -8.401 -26.596 1.00 62.19 111 VAL A N 1
ATOM 871 C CA . VAL A 1 111 ? 17.267 -8.824 -26.010 1.00 62.19 111 VAL A CA 1
ATOM 872 C C . VAL A 1 111 ? 17.295 -10.335 -25.805 1.00 62.19 111 VAL A C 1
ATOM 874 O O . VAL A 1 111 ? 17.221 -11.112 -26.755 1.00 62.19 111 VAL A O 1
ATOM 877 N N . THR A 1 112 ? 17.460 -10.763 -24.558 1.00 62.12 112 THR A N 1
ATOM 878 C CA . THR A 1 112 ? 17.423 -12.173 -24.171 1.00 62.12 112 THR A CA 1
ATOM 879 C C . THR A 1 112 ? 16.333 -12.364 -23.130 1.00 62.12 112 THR A C 1
ATOM 881 O O . THR A 1 112 ? 16.142 -11.528 -22.246 1.00 62.12 112 THR A O 1
ATOM 884 N N . ALA A 1 113 ? 15.570 -13.448 -23.275 1.00 64.31 113 ALA A N 1
ATOM 885 C CA . ALA A 1 113 ? 14.516 -13.796 -22.336 1.00 64.31 113 ALA A CA 1
ATOM 886 C C . ALA A 1 113 ? 15.098 -13.936 -20.923 1.00 64.31 113 ALA A C 1
ATOM 888 O O . ALA A 1 113 ? 16.165 -14.528 -20.744 1.00 64.31 113 ALA A O 1
ATOM 889 N N . SER A 1 114 ? 14.391 -13.431 -19.910 1.00 70.88 114 SER A N 1
ATOM 890 C CA . SER A 1 114 ? 14.812 -13.636 -18.524 1.00 70.88 114 SER A CA 1
ATOM 891 C C . SER A 1 114 ? 14.872 -15.139 -18.211 1.00 70.88 114 SER A C 1
ATOM 893 O O . SER A 1 114 ? 13.890 -15.836 -18.474 1.00 70.88 114 SER A O 1
ATOM 895 N N . PRO A 1 115 ? 15.935 -15.646 -17.554 1.00 66.12 115 PRO A N 1
ATOM 896 C CA . PRO A 1 115 ? 16.021 -17.048 -17.126 1.00 66.12 115 PRO A CA 1
ATOM 897 C C . PRO A 1 115 ? 14.897 -17.477 -16.170 1.00 66.12 115 PRO A C 1
ATOM 899 O O . PRO A 1 115 ? 14.698 -18.661 -15.918 1.00 66.12 115 PRO A O 1
ATOM 902 N N . ARG A 1 116 ? 14.175 -16.506 -15.592 1.00 73.56 116 ARG A N 1
ATOM 903 C CA . ARG A 1 116 ? 13.039 -16.727 -14.688 1.00 73.56 116 ARG A CA 1
ATOM 904 C C . ARG A 1 116 ? 11.734 -17.014 -15.433 1.00 73.56 116 ARG A C 1
ATOM 906 O O . ARG A 1 116 ? 10.773 -17.463 -14.807 1.00 73.56 116 ARG A O 1
ATOM 913 N N . LEU A 1 117 ? 11.681 -16.733 -16.734 1.00 73.88 117 LEU A N 1
ATOM 914 C CA . LEU A 1 117 ? 10.520 -16.998 -17.567 1.00 73.88 117 LEU A CA 1
ATOM 915 C C . LEU A 1 117 ? 10.510 -18.490 -17.924 1.00 73.88 117 LEU A C 1
ATOM 917 O O . LEU A 1 117 ? 11.399 -18.980 -18.612 1.00 73.88 117 LEU A O 1
ATOM 921 N N . LYS A 1 118 ? 9.515 -19.231 -17.427 1.00 73.81 118 LYS A N 1
ATOM 922 C CA . LYS A 1 118 ? 9.365 -20.669 -17.727 1.00 73.81 118 LYS A CA 1
ATOM 923 C C . LYS A 1 118 ? 8.814 -20.930 -19.132 1.00 73.81 118 LYS A C 1
ATOM 925 O O . LYS A 1 118 ? 8.919 -22.044 -19.631 1.00 73.81 118 LYS A O 1
ATOM 930 N N . THR A 1 119 ? 8.194 -19.923 -19.735 1.00 77.12 119 THR A N 1
ATOM 931 C CA . THR A 1 119 ? 7.586 -19.979 -21.064 1.00 77.12 119 THR A CA 1
ATOM 932 C C . THR A 1 119 ? 8.554 -19.446 -22.110 1.00 77.12 119 THR A C 1
ATOM 934 O O . THR A 1 119 ? 9.231 -18.446 -21.874 1.00 77.12 119 THR A O 1
ATOM 937 N N . THR A 1 120 ? 8.592 -20.072 -23.281 1.00 79.75 120 THR A N 1
ATOM 938 C CA . THR A 1 120 ? 9.307 -19.541 -24.445 1.00 79.75 120 THR A CA 1
ATOM 939 C C . THR A 1 120 ? 8.599 -18.290 -24.957 1.00 79.75 120 THR A C 1
ATOM 941 O O . THR A 1 120 ? 7.380 -18.295 -25.108 1.00 79.75 120 THR A O 1
ATOM 944 N N . LEU A 1 121 ? 9.353 -17.214 -25.194 1.00 78.44 121 LEU A N 1
ATOM 945 C CA . LEU A 1 121 ? 8.808 -16.000 -25.801 1.00 78.44 121 LEU A CA 1
ATOM 946 C C . LEU A 1 121 ? 8.572 -16.233 -27.293 1.00 78.44 121 LEU A C 1
ATOM 948 O O . LEU A 1 121 ? 9.483 -16.641 -28.014 1.00 78.44 121 LEU A O 1
ATOM 952 N N . GLU A 1 122 ? 7.365 -15.925 -27.747 1.00 81.12 122 GLU A N 1
ATOM 953 C CA . GLU A 1 122 ? 7.017 -15.936 -29.165 1.00 81.12 122 GLU A CA 1
ATOM 954 C C . GLU A 1 122 ? 7.667 -14.754 -29.905 1.00 81.12 122 GLU A C 1
ATOM 956 O O . GLU A 1 122 ? 8.008 -13.728 -29.307 1.00 81.12 122 GLU A O 1
ATOM 961 N N . ALA A 1 123 ? 7.803 -14.853 -31.231 1.00 81.75 123 ALA A N 1
ATOM 962 C CA . ALA A 1 123 ? 8.502 -13.849 -32.046 1.00 81.75 123 ALA A CA 1
ATOM 963 C C . ALA A 1 123 ? 7.954 -12.416 -31.872 1.00 81.75 123 ALA A C 1
ATOM 965 O O . ALA A 1 123 ? 8.715 -11.452 -31.815 1.00 81.75 123 ALA A O 1
ATOM 966 N N . HIS A 1 124 ? 6.634 -12.273 -31.725 1.00 82.44 124 HIS A N 1
ATOM 967 C CA . HIS A 1 124 ? 5.995 -10.976 -31.490 1.00 82.44 124 HIS A CA 1
ATOM 968 C C . HIS A 1 124 ? 6.295 -10.410 -30.091 1.00 82.44 124 HIS A C 1
ATOM 970 O O . HIS A 1 124 ? 6.383 -9.197 -29.922 1.00 82.44 124 HIS A O 1
ATOM 976 N N . GLN A 1 125 ? 6.490 -11.273 -29.090 1.00 84.62 125 GLN A N 1
ATOM 977 C CA . GLN A 1 125 ? 6.817 -10.866 -27.721 1.00 84.62 125 GLN A CA 1
ATOM 978 C C . GLN A 1 125 ? 8.271 -10.399 -27.622 1.00 84.62 125 GLN A C 1
ATOM 980 O O . GLN A 1 125 ? 8.561 -9.440 -26.914 1.00 84.62 125 GLN A O 1
ATOM 985 N N . LEU A 1 126 ? 9.173 -11.028 -28.380 1.00 82.56 126 LEU A N 1
ATOM 986 C CA . LEU A 1 126 ? 10.552 -10.565 -28.548 1.00 82.56 126 LEU A CA 1
ATOM 987 C C . LEU A 1 126 ? 10.610 -9.179 -29.201 1.00 82.56 126 LEU A C 1
ATOM 989 O O . LEU A 1 126 ? 11.324 -8.311 -28.706 1.00 82.56 126 LEU A O 1
ATOM 993 N N . ALA A 1 127 ? 9.820 -8.949 -30.254 1.00 80.12 127 ALA A N 1
ATOM 994 C CA . ALA A 1 127 ? 9.731 -7.640 -30.901 1.00 80.12 127 ALA A CA 1
ATOM 995 C C . ALA A 1 127 ? 9.158 -6.564 -29.960 1.00 80.12 127 ALA A C 1
ATOM 997 O O . ALA A 1 127 ? 9.668 -5.447 -29.909 1.00 80.12 127 ALA A O 1
ATOM 998 N N . ALA A 1 128 ? 8.134 -6.908 -29.172 1.00 82.62 128 ALA A N 1
ATOM 999 C CA . ALA A 1 128 ? 7.585 -6.008 -28.160 1.00 82.62 128 ALA A CA 1
ATOM 1000 C C . ALA A 1 128 ? 8.622 -5.659 -27.080 1.00 82.62 128 ALA A C 1
ATOM 1002 O O . ALA A 1 128 ? 8.732 -4.500 -26.688 1.00 82.62 128 ALA A O 1
ATOM 1003 N N . LEU A 1 129 ? 9.411 -6.638 -26.633 1.00 82.44 129 LEU A N 1
ATOM 1004 C CA . LEU A 1 129 ? 10.467 -6.425 -25.646 1.00 82.44 129 LEU A CA 1
ATOM 1005 C C . LEU A 1 129 ? 11.595 -5.540 -26.199 1.00 82.44 129 LEU A C 1
ATOM 1007 O O . LEU A 1 129 ? 12.075 -4.657 -25.496 1.00 82.44 129 LEU A O 1
ATOM 1011 N N . GLU A 1 130 ? 11.975 -5.728 -27.464 1.00 82.00 130 GLU A N 1
ATOM 1012 C CA . GLU A 1 130 ? 12.939 -4.863 -28.155 1.00 82.00 130 GLU A CA 1
ATOM 1013 C C . GLU A 1 130 ? 12.438 -3.412 -28.224 1.00 82.00 130 GLU A C 1
ATOM 1015 O O . GLU A 1 130 ? 13.188 -2.493 -27.906 1.00 82.00 130 GLU A O 1
ATOM 1020 N N . MET A 1 131 ? 11.152 -3.208 -28.529 1.00 78.94 131 MET A N 1
ATOM 1021 C CA . MET A 1 131 ? 10.526 -1.882 -28.514 1.00 78.94 131 MET A CA 1
ATOM 1022 C C . MET A 1 131 ? 10.510 -1.255 -27.112 1.00 78.94 131 MET A C 1
ATOM 1024 O O . MET A 1 131 ? 10.721 -0.050 -26.974 1.00 78.94 131 MET A O 1
ATOM 1028 N N . MET A 1 132 ? 10.231 -2.041 -26.069 1.00 81.88 132 MET A N 1
ATOM 1029 C CA . MET A 1 132 ? 10.234 -1.552 -24.687 1.00 81.88 132 MET A CA 1
ATOM 1030 C C . MET A 1 132 ? 11.630 -1.092 -24.265 1.00 81.88 132 MET A C 1
ATOM 1032 O O . MET A 1 132 ? 11.769 0.014 -23.754 1.00 81.88 132 MET A O 1
ATOM 1036 N N . ILE A 1 133 ? 12.657 -1.894 -24.556 1.00 79.38 133 ILE A N 1
ATOM 1037 C CA . ILE A 1 133 ? 14.054 -1.571 -24.243 1.00 79.38 133 ILE A CA 1
ATOM 1038 C C . ILE A 1 133 ? 14.506 -0.325 -25.011 1.00 79.38 133 ILE A C 1
ATOM 1040 O O . ILE A 1 133 ? 15.092 0.578 -24.423 1.00 79.38 133 ILE A O 1
ATOM 1044 N N . GLU A 1 134 ? 14.188 -0.233 -26.305 1.00 76.38 134 GLU A N 1
ATOM 1045 C CA . GLU A 1 134 ? 14.519 0.940 -27.121 1.00 76.38 134 GLU A CA 1
ATOM 1046 C C . GLU A 1 134 ? 13.930 2.235 -26.531 1.00 76.38 134 GLU A C 1
ATOM 1048 O O . GLU A 1 134 ? 14.611 3.262 -26.460 1.00 76.38 134 GLU A O 1
ATOM 1053 N N . ARG A 1 135 ? 12.687 2.177 -26.034 1.00 77.00 135 ARG A N 1
ATOM 1054 C CA . ARG A 1 135 ? 12.018 3.313 -25.380 1.00 77.00 135 ARG A CA 1
ATOM 1055 C C . ARG A 1 135 ? 12.599 3.638 -24.008 1.00 77.00 135 ARG A C 1
ATOM 1057 O O . ARG A 1 135 ? 12.754 4.814 -23.694 1.00 77.00 135 ARG A O 1
ATOM 1064 N N . GLU A 1 136 ? 12.915 2.629 -23.202 1.00 76.00 136 GLU A N 1
ATOM 1065 C CA . GLU A 1 136 ? 13.530 2.808 -21.880 1.00 76.00 136 GLU A CA 1
ATOM 1066 C C . GLU A 1 136 ? 14.937 3.418 -21.975 1.00 76.00 136 GLU A C 1
ATOM 1068 O O . GLU A 1 136 ? 15.325 4.196 -21.108 1.00 76.00 136 GLU A O 1
ATOM 1073 N N . CYS A 1 137 ? 15.669 3.150 -23.061 1.00 69.81 137 CYS A N 1
ATOM 1074 C CA . CYS A 1 137 ? 16.960 3.778 -23.356 1.00 69.81 137 CYS A CA 1
ATOM 1075 C C . CYS A 1 137 ? 16.847 5.205 -23.926 1.00 69.81 137 CYS A C 1
ATOM 1077 O O . CYS A 1 137 ? 17.867 5.831 -24.206 1.00 69.81 137 CYS A O 1
ATOM 1079 N N . GLY A 1 138 ? 15.634 5.735 -24.120 1.00 68.44 138 GLY A N 1
ATOM 1080 C CA . GLY A 1 138 ? 15.430 7.100 -24.612 1.00 68.44 138 GLY A CA 1
ATOM 1081 C C . GLY A 1 138 ? 15.793 7.304 -26.087 1.00 68.44 138 GLY A C 1
ATOM 1082 O O . GLY A 1 138 ? 16.041 8.436 -26.509 1.00 68.44 138 GLY A O 1
ATOM 1083 N N . VAL A 1 139 ? 15.820 6.238 -26.894 1.00 66.69 139 VAL A N 1
ATOM 1084 C CA . VAL A 1 139 ? 16.124 6.333 -28.328 1.00 66.69 139 VAL A CA 1
ATOM 1085 C C . VAL A 1 139 ? 14.916 6.922 -29.061 1.00 66.69 139 VAL A C 1
ATOM 1087 O O . VAL A 1 139 ? 13.925 6.247 -29.322 1.00 66.69 139 VAL A O 1
ATOM 1090 N N . ILE A 1 140 ? 14.989 8.218 -29.373 1.00 64.69 140 ILE A N 1
ATOM 1091 C CA . ILE A 1 140 ? 13.918 8.958 -30.071 1.00 64.69 140 ILE A CA 1
ATOM 1092 C C . ILE A 1 140 ? 14.283 9.229 -31.542 1.00 64.69 140 ILE A C 1
ATOM 1094 O O . ILE A 1 140 ? 13.403 9.334 -32.392 1.00 64.69 140 ILE A O 1
ATOM 1098 N N . LYS A 1 141 ? 15.577 9.335 -31.874 1.00 60.22 141 LYS A N 1
ATOM 1099 C CA . LYS A 1 141 ? 16.062 9.605 -33.239 1.00 60.22 141 LYS A CA 1
ATOM 1100 C C . LYS A 1 141 ? 16.665 8.337 -33.843 1.00 60.22 141 LYS A C 1
ATOM 1102 O O . LYS A 1 141 ? 17.547 7.744 -33.237 1.00 60.22 141 LYS A O 1
ATOM 1107 N N . GLY A 1 142 ? 16.215 7.953 -35.041 1.00 64.06 142 GLY A N 1
ATOM 1108 C CA . GLY A 1 142 ? 16.714 6.756 -35.735 1.00 64.06 142 GLY A CA 1
ATOM 1109 C C . GLY A 1 142 ? 16.251 5.430 -35.122 1.00 64.06 142 GLY A C 1
ATOM 1110 O O . GLY A 1 142 ? 16.904 4.413 -35.340 1.00 64.06 142 GLY A O 1
ATOM 1111 N N . ALA A 1 143 ? 15.154 5.452 -34.358 1.00 67.06 143 ALA A N 1
ATOM 1112 C CA . ALA A 1 143 ? 14.604 4.265 -33.720 1.00 67.06 143 ALA A CA 1
ATOM 1113 C C . ALA A 1 143 ? 14.150 3.219 -34.756 1.00 67.06 143 ALA A C 1
ATOM 1115 O O . ALA A 1 143 ? 13.579 3.563 -35.797 1.00 67.06 143 ALA A O 1
ATOM 1116 N N . LYS A 1 144 ? 14.381 1.937 -34.462 1.00 69.38 144 LYS A N 1
ATOM 1117 C CA . LYS A 1 144 ? 13.920 0.797 -35.267 1.00 69.38 144 LYS A CA 1
ATOM 1118 C C . LYS A 1 144 ? 12.397 0.715 -35.259 1.00 69.38 144 LYS A C 1
ATOM 1120 O O . LYS A 1 144 ? 11.799 0.377 -36.282 1.00 69.38 144 LYS A O 1
ATOM 1125 N N . PHE A 1 145 ? 11.772 1.033 -34.126 1.00 73.81 145 PHE A N 1
ATOM 1126 C CA . PHE A 1 145 ? 10.325 1.158 -34.024 1.00 73.81 145 PHE A CA 1
ATOM 1127 C C . PHE A 1 145 ? 9.911 2.633 -34.142 1.00 73.81 145 PHE A C 1
ATOM 1129 O O . PHE A 1 145 ? 10.346 3.460 -33.338 1.00 73.81 145 PHE A O 1
ATOM 1136 N N . PRO A 1 146 ? 9.062 2.991 -35.123 1.00 70.31 146 PRO A N 1
ATOM 1137 C CA . PRO A 1 146 ? 8.704 4.381 -35.366 1.00 70.31 146 PRO A CA 1
ATOM 1138 C C . PRO A 1 146 ? 7.966 4.987 -34.168 1.00 70.31 146 PRO A C 1
ATOM 1140 O O . PRO A 1 146 ? 7.120 4.352 -33.526 1.00 70.31 146 PRO A O 1
ATOM 1143 N N . THR A 1 147 ? 8.271 6.247 -33.872 1.00 66.44 147 THR A N 1
ATOM 1144 C CA . THR A 1 147 ? 7.517 7.031 -32.899 1.00 66.44 147 THR A CA 1
ATOM 1145 C C . THR A 1 147 ? 6.183 7.450 -33.515 1.00 66.44 147 THR A C 1
ATOM 1147 O O . THR A 1 147 ? 6.119 7.842 -34.673 1.00 66.44 147 THR A O 1
ATOM 1150 N N . LEU A 1 148 ? 5.098 7.398 -32.735 1.00 67.44 148 LEU A N 1
ATOM 1151 C CA . LEU A 1 148 ? 3.798 7.941 -33.169 1.00 67.44 148 LEU A CA 1
ATOM 1152 C C . LEU A 1 148 ? 3.826 9.471 -33.305 1.00 67.44 148 LEU A C 1
ATOM 1154 O O . LEU A 1 148 ? 2.983 10.057 -33.974 1.00 67.44 148 LEU A O 1
ATOM 1158 N N . TRP A 1 149 ? 4.790 10.104 -32.640 1.00 64.94 149 TRP A N 1
ATOM 1159 C CA . TRP A 1 149 ? 4.997 11.540 -32.650 1.00 64.94 149 TRP A CA 1
ATOM 1160 C C . TRP A 1 149 ? 6.164 11.855 -33.581 1.00 64.94 149 TRP A C 1
ATOM 1162 O O . TRP A 1 149 ? 7.292 11.426 -33.324 1.00 64.94 149 TRP A O 1
ATOM 1172 N N . GLU A 1 150 ? 5.894 12.594 -34.652 1.00 64.50 150 GLU A N 1
ATOM 1173 C CA . GLU A 1 150 ? 6.928 13.197 -35.488 1.00 64.50 150 GLU A CA 1
ATOM 1174 C C . GLU A 1 150 ? 7.315 14.552 -34.893 1.00 64.50 150 GLU A C 1
ATOM 1176 O O . GLU A 1 150 ? 6.459 15.377 -34.563 1.00 64.50 150 GLU A O 1
ATOM 1181 N N . LEU A 1 151 ? 8.617 14.790 -34.730 1.00 62.66 151 LEU A N 1
ATOM 1182 C CA . LEU A 1 151 ? 9.092 16.112 -34.344 1.00 62.66 151 LEU A CA 1
ATOM 1183 C C . LEU A 1 151 ? 8.898 17.067 -35.530 1.00 62.66 151 LEU A C 1
ATOM 1185 O O . LEU A 1 151 ? 9.309 16.735 -36.645 1.00 62.66 151 LEU A O 1
ATOM 1189 N N . PRO A 1 152 ? 8.326 18.264 -35.321 1.00 65.62 152 PRO A N 1
ATOM 1190 C CA . PRO A 1 152 ? 8.218 19.247 -36.387 1.00 65.62 152 PRO A CA 1
ATOM 1191 C C . PRO A 1 152 ? 9.618 19.609 -36.902 1.00 65.62 152 PRO A C 1
ATOM 1193 O O . PRO A 1 152 ? 10.539 19.847 -36.116 1.00 65.62 152 PRO A O 1
ATOM 1196 N N . ALA A 1 153 ? 9.770 19.690 -38.229 1.00 60.72 153 ALA A N 1
ATOM 1197 C CA . ALA A 1 153 ? 11.046 19.883 -38.936 1.00 60.72 153 ALA A CA 1
ATOM 1198 C C . ALA A 1 153 ? 11.886 21.089 -38.454 1.00 60.72 153 ALA A C 1
ATOM 1200 O O . ALA A 1 153 ? 13.094 21.144 -38.674 1.00 60.72 153 ALA A O 1
ATOM 1201 N N . SER A 1 154 ? 11.273 22.038 -37.742 1.00 57.34 154 SER A N 1
ATOM 1202 C CA . SER A 1 154 ? 11.952 23.181 -37.124 1.00 57.34 154 SER A CA 1
ATOM 1203 C C . SER A 1 154 ? 12.915 22.809 -35.985 1.00 57.34 154 SER A C 1
ATOM 1205 O O . SER A 1 154 ? 13.761 23.629 -35.641 1.00 57.34 154 SER A O 1
ATOM 1207 N N . ALA A 1 155 ? 12.810 21.615 -35.392 1.00 55.91 155 ALA A N 1
ATOM 1208 C CA . ALA A 1 155 ? 13.703 21.150 -34.323 1.00 55.91 155 ALA A CA 1
ATOM 1209 C C . ALA A 1 155 ? 14.952 20.404 -34.844 1.00 55.91 155 ALA A C 1
ATOM 1211 O O . ALA A 1 155 ? 15.780 19.948 -34.055 1.00 55.91 155 ALA A O 1
ATOM 1212 N N . MET A 1 156 ? 15.080 20.242 -36.166 1.00 50.31 156 MET A N 1
ATOM 1213 C CA . MET A 1 156 ? 16.124 19.424 -36.793 1.00 50.31 156 MET A CA 1
ATOM 1214 C C . MET A 1 156 ? 17.375 20.208 -37.218 1.00 50.31 156 MET A C 1
ATOM 1216 O O . MET A 1 156 ? 18.378 19.577 -37.530 1.00 50.31 156 MET A O 1
ATOM 1220 N N . ASN A 1 157 ? 17.356 21.546 -37.165 1.00 47.88 157 ASN A N 1
ATOM 1221 C CA . ASN A 1 157 ? 18.506 22.391 -37.504 1.00 47.88 157 ASN A CA 1
ATOM 1222 C C . ASN A 1 157 ? 18.851 23.358 -36.359 1.00 47.88 157 ASN A C 1
ATOM 1224 O O . ASN A 1 157 ? 18.298 24.461 -36.313 1.00 47.88 157 ASN A O 1
ATOM 1228 N N . PRO A 1 158 ? 19.765 22.998 -35.443 1.00 47.19 158 PRO A N 1
ATOM 1229 C CA . PRO A 1 158 ? 20.461 24.004 -34.656 1.00 47.19 158 PRO A CA 1
ATOM 1230 C C . PRO A 1 158 ? 21.421 24.767 -35.586 1.00 47.19 158 PRO A C 1
ATOM 1232 O O . PRO A 1 158 ? 22.193 24.152 -36.321 1.00 47.19 158 PRO A O 1
ATOM 1235 N N . ARG A 1 159 ? 21.317 26.100 -35.601 1.00 37.28 159 ARG A N 1
ATOM 1236 C CA . ARG A 1 159 ? 22.371 26.975 -36.137 1.00 37.28 159 ARG A CA 1
ATOM 1237 C C . ARG A 1 159 ? 23.606 26.921 -35.251 1.00 37.28 159 ARG A C 1
ATOM 1239 O O . ARG A 1 159 ? 23.414 26.792 -34.021 1.00 37.28 159 ARG A O 1
#

Secondary structure (DSSP, 8-state):
---------------------GGGHHHHHHHHHHTT--PPPPPTTTS-TTSPP--TT--PPTTPPPPPHHHH----------------HHHHHHHHHHHHHTS--S--------TT--SPPPHHHHHHHHHHHHHHTT--SS-SSPPSSPPPGGGS---